Protein AF-A0A9Q0IET9-F1 (afdb_monomer)

Foldseek 3Di:
DVVVVVVVVVCVVVVPDDPPPDDDDDALQVDQDPVVNQCDQQWKAFPVVSGIHGDPPPDPDDDVVVHDQQRIDHNDDPDGNVRVVVVVCCVVVVVVVVVVVCCCCCVVVVVVPVPVVVVVVVVVVVVVVVVVVVVVVVVVVVVVVVVVCVVVVVPPPPPDDDDDDDDD

Nearest PDB structures (foldseek):
  6qp8-assembly1_B  TM=6.683E-01  e=1.088E+00  Drosophila melanogaster

Sequence (168 aa):
MSTLLTCLVLFVLIGGTESQTTPRPKTCTAATTCDTCVQSTQCLWCYTNNTCALYPVGHLLPTPADCPLSHARWGVCWVNFEALIIAMAMLAGSLLIGLSACCCWCFCCRRRRSGPDQDEERFARRREEIKQRSEERNVDRKTRHEDIRKKYGLMADSNLPYNKFENE

Solvent-accessible surface area (backbone atoms only — not comparable to full-atom values): 9899 Å² total; per-residue (Å²): 110,69,66,60,52,51,50,52,52,50,50,56,67,67,65,72,72,82,87,80,84,77,90,79,91,70,70,32,68,76,34,90,46,54,68,71,19,12,73,39,82,59,16,27,24,28,65,88,80,69,44,26,35,66,49,60,87,90,43,101,59,76,50,67,88,82,37,44,46,76,44,22,21,54,60,41,69,91,50,33,42,46,58,53,52,52,52,52,50,50,56,54,47,51,50,52,50,50,50,50,52,49,48,53,50,50,56,59,50,55,69,55,54,84,29,71,65,61,54,51,52,52,52,52,53,53,53,50,54,53,49,50,58,50,49,53,55,47,50,54,52,47,53,54,52,48,51,53,30,57,76,72,67,61,62,79,67,94,80,70,78,86,80,78,82,82,83,132

InterPro domains:
  IPR052304 Pituitary tumor-transforming gene 1 protein-interacting [PTHR15191] (17-167)
  IPR060449 PTTG1IP, C-terminal domain [PF27838] (123-153)

Secondary structure (DSSP, 8-state):
-HHHHHHHHHHHHHS------------GGG--SHHHHHTSTTEEEETTTTEEEE--TTSSS--TTT--TTTEE-S-SSS-HHHHHHHHHHHHHHHHHHHHHHHHHHHHHHHT-S-HHHHHHHHHHHHHHHHHHHHHHHHHHHHHHHHHHHHTT----TT---------

Mean predicted aligned error: 17.33 Å

Structure (mmCIF, N/CA/C/O backbone):
data_AF-A0A9Q0IET9-F1
#
_entry.id   AF-A0A9Q0IET9-F1
#
loop_
_atom_site.group_PDB
_atom_site.id
_atom_site.type_symbol
_atom_site.label_atom_id
_atom_site.label_alt_id
_atom_site.label_comp_id
_atom_site.label_asym_id
_atom_site.label_entity_id
_atom_site.label_seq_id
_atom_site.pdbx_PDB_ins_code
_atom_site.Cartn_x
_atom_site.Cartn_y
_atom_site.Cartn_z
_atom_site.occupancy
_atom_site.B_iso_or_equiv
_atom_site.auth_seq_id
_atom_site.auth_comp_id
_atom_site.auth_asym_id
_atom_site.auth_atom_id
_atom_site.pdbx_PDB_model_num
ATOM 1 N N . MET A 1 1 ? -13.707 -3.921 11.740 1.00 52.62 1 MET A N 1
ATOM 2 C CA . MET A 1 1 ? -12.452 -4.644 12.068 1.00 52.62 1 MET A CA 1
ATOM 3 C C . MET A 1 1 ? -12.496 -6.100 11.614 1.00 52.62 1 MET A C 1
ATOM 5 O O . MET A 1 1 ? -11.585 -6.486 10.902 1.00 52.62 1 MET A O 1
ATOM 9 N N . SER A 1 2 ? -13.550 -6.872 11.928 1.00 57.03 2 SER A N 1
ATOM 10 C CA . SER A 1 2 ? -13.696 -8.264 11.445 1.00 57.03 2 SER A CA 1
ATOM 11 C C . SER A 1 2 ? -13.668 -8.373 9.913 1.00 57.03 2 SER A C 1
ATOM 13 O O . SER A 1 2 ? -12.934 -9.180 9.369 1.00 57.03 2 SER A O 1
ATOM 15 N N . THR A 1 3 ? -14.360 -7.466 9.215 1.00 55.72 3 THR A N 1
ATOM 16 C CA . THR A 1 3 ? -14.472 -7.448 7.745 1.00 55.72 3 THR A CA 1
ATOM 17 C C . THR A 1 3 ? -13.159 -7.166 7.006 1.00 55.72 3 THR A C 1
ATOM 19 O O . THR A 1 3 ? -12.898 -7.757 5.966 1.00 55.72 3 THR A O 1
ATOM 22 N N . LEU A 1 4 ? -12.304 -6.290 7.546 1.00 60.22 4 LEU A N 1
ATOM 23 C CA . LEU A 1 4 ? -10.984 -5.992 6.970 1.00 60.22 4 LEU A CA 1
ATOM 24 C C . LEU A 1 4 ? -10.020 -7.164 7.154 1.00 60.22 4 LEU A C 1
ATOM 26 O O . LEU A 1 4 ? -9.264 -7.490 6.246 1.00 60.22 4 LEU A O 1
ATOM 30 N N . LEU A 1 5 ? -10.085 -7.819 8.315 1.00 63.03 5 LEU A N 1
ATOM 31 C CA . LEU A 1 5 ? -9.263 -8.982 8.619 1.00 63.03 5 LEU A CA 1
ATOM 32 C C . LEU A 1 5 ? -9.690 -10.188 7.775 1.00 63.03 5 LEU A C 1
ATOM 34 O O . LEU A 1 5 ? -8.840 -10.873 7.219 1.00 63.03 5 LEU A O 1
ATOM 38 N N . THR A 1 6 ? -10.997 -10.397 7.593 1.00 62.94 6 THR A N 1
ATOM 39 C CA . THR A 1 6 ? -11.514 -11.434 6.692 1.00 62.94 6 THR A CA 1
ATOM 40 C C . THR A 1 6 ? -11.190 -11.140 5.231 1.00 62.94 6 THR A C 1
ATOM 42 O O . THR A 1 6 ? -10.820 -12.065 4.522 1.00 62.94 6 THR A O 1
ATOM 45 N N . CYS A 1 7 ? -11.253 -9.880 4.778 1.00 62.78 7 CYS A N 1
ATOM 46 C CA . CYS A 1 7 ? -10.851 -9.509 3.414 1.00 62.78 7 CYS A CA 1
ATOM 47 C C . CYS A 1 7 ? -9.349 -9.694 3.170 1.00 62.78 7 CYS A C 1
ATOM 49 O O . CYS A 1 7 ? -8.980 -10.184 2.108 1.00 62.78 7 CYS A O 1
ATOM 51 N N . LEU A 1 8 ? -8.488 -9.349 4.135 1.00 62.53 8 LEU A N 1
ATOM 52 C CA . LEU A 1 8 ? -7.042 -9.589 4.044 1.00 62.53 8 LEU A CA 1
ATOM 53 C C . LEU A 1 8 ? -6.718 -11.086 4.002 1.00 62.53 8 LEU A C 1
ATOM 55 O O . LEU A 1 8 ? -5.911 -11.514 3.184 1.00 62.53 8 LEU A O 1
ATOM 59 N N . VAL A 1 9 ? -7.381 -11.891 4.836 1.00 68.75 9 VAL A N 1
ATOM 60 C CA . VAL A 1 9 ? -7.227 -13.354 4.826 1.00 68.75 9 VAL A CA 1
ATOM 61 C C . VAL A 1 9 ? -7.727 -13.949 3.505 1.00 68.75 9 VAL A C 1
ATOM 63 O O . VAL A 1 9 ? -7.043 -14.786 2.929 1.00 68.75 9 VAL A O 1
ATOM 66 N N . LEU A 1 10 ? -8.856 -13.476 2.967 1.00 66.88 10 LEU A N 1
ATOM 67 C CA . LEU A 1 10 ? -9.344 -13.877 1.642 1.00 66.88 10 LEU A CA 1
ATOM 68 C C . LEU A 1 10 ? -8.375 -13.482 0.519 1.00 66.88 10 LEU A C 1
ATOM 70 O O . LEU A 1 10 ? -8.104 -14.306 -0.343 1.00 66.88 10 LEU A O 1
ATOM 74 N N . PHE A 1 11 ? -7.798 -12.279 0.544 1.00 63.31 11 PHE A N 1
ATOM 75 C CA . PHE A 1 11 ? -6.800 -11.856 -0.448 1.00 63.31 11 PHE A CA 1
ATOM 76 C C . PHE A 1 11 ? -5.532 -12.721 -0.415 1.00 63.31 11 PHE A C 1
ATOM 78 O O . PHE A 1 11 ? -5.006 -13.067 -1.468 1.00 63.31 11 PHE A O 1
ATOM 85 N N . VAL A 1 12 ? -5.065 -13.111 0.775 1.00 65.19 12 VAL A N 1
ATOM 86 C CA . VAL A 1 12 ? -3.904 -14.005 0.940 1.00 65.19 12 VAL A CA 1
ATOM 87 C C . VAL A 1 12 ? -4.225 -15.435 0.490 1.00 65.19 12 VAL A C 1
ATOM 89 O O . VAL A 1 12 ? -3.382 -16.080 -0.127 1.00 65.19 12 VAL A O 1
ATOM 92 N N . LEU A 1 13 ? -5.443 -15.924 0.750 1.00 60.97 13 LEU A N 1
ATOM 93 C CA . LEU A 1 13 ? -5.889 -17.253 0.316 1.00 60.97 13 LEU A CA 1
ATOM 94 C C . LEU A 1 13 ? -6.147 -17.328 -1.198 1.00 60.97 13 LEU A C 1
ATOM 96 O O . LEU A 1 13 ? -5.901 -18.370 -1.798 1.00 60.97 13 LEU A O 1
ATOM 100 N N . ILE A 1 14 ? -6.612 -16.240 -1.819 1.00 61.28 14 ILE A N 1
ATOM 101 C CA . ILE A 1 14 ? -6.860 -16.164 -3.269 1.00 61.28 14 ILE A CA 1
ATOM 102 C C . ILE A 1 14 ? -5.562 -15.857 -4.042 1.00 61.28 14 ILE A C 1
ATOM 104 O O . ILE A 1 14 ? -5.386 -16.340 -5.155 1.00 61.28 14 ILE A O 1
ATOM 108 N N . GLY A 1 15 ? -4.616 -15.110 -3.459 1.00 57.38 15 GLY A N 1
ATOM 109 C CA . GLY A 1 15 ? -3.337 -14.751 -4.094 1.00 57.38 15 GLY A CA 1
ATOM 110 C C . GLY A 1 15 ? -2.282 -15.867 -4.130 1.00 57.38 15 GLY A C 1
ATOM 111 O O . GLY A 1 15 ? -1.166 -15.637 -4.588 1.00 57.38 15 GLY A O 1
ATOM 112 N N . GLY A 1 16 ? -2.608 -17.066 -3.639 1.00 49.97 16 GLY A N 1
ATOM 113 C CA . GLY A 1 16 ? -1.687 -18.198 -3.492 1.00 49.97 16 GLY A CA 1
ATOM 114 C C . GLY A 1 16 ? -1.409 -19.016 -4.757 1.00 49.97 16 GLY A C 1
ATOM 115 O O . GLY A 1 16 ? -0.845 -20.102 -4.645 1.00 49.97 16 GLY A O 1
ATOM 116 N N . THR A 1 17 ? -1.784 -18.554 -5.950 1.00 45.31 17 THR A N 1
ATOM 117 C CA . THR A 1 17 ? -1.525 -19.299 -7.191 1.00 45.31 17 THR A CA 1
ATOM 118 C C . THR A 1 17 ? -1.189 -18.369 -8.346 1.00 45.31 17 THR A C 1
ATOM 120 O O . THR A 1 17 ? -2.103 -17.910 -9.007 1.00 45.31 17 THR A O 1
ATOM 123 N N . GLU A 1 18 ? 0.104 -18.152 -8.610 1.00 45.56 18 GLU A N 1
ATOM 124 C CA . GLU A 1 18 ? 0.693 -18.157 -9.963 1.00 45.56 18 GLU A CA 1
ATOM 125 C C . GLU A 1 18 ? 2.204 -18.445 -9.856 1.00 45.56 18 GLU A C 1
ATOM 127 O O . GLU A 1 18 ? 3.056 -17.567 -9.945 1.00 45.56 18 GLU A O 1
ATOM 132 N N . SER A 1 19 ? 2.560 -19.719 -9.661 1.00 41.72 19 SER A N 1
ATOM 133 C CA . SER A 1 19 ? 3.861 -20.221 -10.120 1.00 41.72 19 SER A CA 1
ATOM 134 C C . SER A 1 19 ? 3.716 -20.624 -11.583 1.00 41.72 19 SER A C 1
ATOM 136 O O . SER A 1 19 ? 3.465 -21.787 -11.894 1.00 41.72 19 SER A O 1
ATOM 138 N N . GLN A 1 20 ? 3.866 -19.666 -12.499 1.00 34.53 20 GLN A N 1
ATOM 139 C CA . GLN A 1 20 ? 4.110 -19.996 -13.901 1.00 34.53 20 GLN A CA 1
ATOM 140 C C . GLN A 1 20 ? 5.586 -20.371 -14.063 1.00 34.53 20 GLN A C 1
ATOM 142 O O . GLN A 1 20 ? 6.455 -19.541 -14.318 1.00 34.53 20 GLN A O 1
ATOM 147 N N . THR A 1 21 ? 5.874 -21.662 -13.903 1.00 42.88 21 THR A N 1
ATOM 148 C CA . THR A 1 21 ? 7.103 -22.252 -14.437 1.00 42.88 21 THR A CA 1
ATOM 149 C C . THR A 1 21 ? 6.920 -22.417 -15.941 1.00 42.88 21 THR A C 1
ATOM 151 O O . THR A 1 21 ? 6.303 -23.381 -16.388 1.00 42.88 21 THR A O 1
ATOM 154 N N . THR A 1 22 ? 7.461 -21.484 -16.727 1.00 41.47 22 THR A N 1
ATOM 155 C CA . THR A 1 22 ? 7.701 -21.714 -18.159 1.00 41.47 22 THR A CA 1
ATOM 156 C C . THR A 1 22 ? 9.202 -21.922 -18.381 1.00 41.47 22 THR A C 1
ATOM 158 O O . THR A 1 22 ? 9.998 -21.093 -17.937 1.00 41.47 22 THR A O 1
ATOM 161 N N . PRO A 1 23 ? 9.628 -23.019 -19.035 1.00 53.03 23 PRO A N 1
ATOM 162 C CA . PRO A 1 23 ? 11.036 -23.337 -19.219 1.00 53.03 23 PRO A CA 1
ATOM 163 C C . PRO A 1 23 ? 11.646 -22.681 -20.474 1.00 53.03 23 PRO A C 1
ATOM 165 O O . PRO A 1 23 ? 11.026 -22.642 -21.534 1.00 53.03 23 PRO A O 1
ATOM 168 N N . ARG A 1 24 ? 12.939 -22.346 -20.336 1.00 46.50 24 ARG A N 1
ATOM 169 C CA . ARG A 1 24 ? 14.019 -22.103 -21.325 1.00 46.50 24 ARG A CA 1
ATOM 170 C C . ARG A 1 24 ? 14.482 -20.657 -21.561 1.00 46.50 24 ARG A C 1
ATOM 172 O O . ARG A 1 24 ? 13.668 -19.766 -21.788 1.00 46.50 24 ARG A O 1
ATOM 179 N N . PRO A 1 25 ? 15.819 -20.456 -21.567 1.00 54.75 25 PRO A N 1
ATOM 180 C CA . PRO A 1 25 ? 16.448 -19.148 -21.622 1.00 54.75 25 PRO A CA 1
ATOM 181 C C . PRO A 1 25 ? 16.321 -18.590 -23.035 1.00 54.75 25 PRO A C 1
ATOM 183 O O . PRO A 1 25 ? 16.873 -19.138 -23.990 1.00 54.75 25 PRO A O 1
ATOM 186 N N . LYS A 1 26 ? 15.587 -17.491 -23.167 1.00 54.94 26 LYS A N 1
ATOM 187 C CA . LYS A 1 26 ? 15.644 -16.650 -24.357 1.00 54.94 26 LYS A CA 1
ATOM 188 C C . LYS A 1 26 ? 16.555 -15.485 -24.020 1.00 54.94 26 LYS A C 1
ATOM 190 O O . LYS A 1 26 ? 16.340 -14.793 -23.032 1.00 54.94 26 LYS A O 1
ATOM 195 N N . THR A 1 27 ? 17.606 -15.331 -24.808 1.00 70.12 27 THR A N 1
ATOM 196 C CA . THR A 1 27 ? 18.599 -14.267 -24.711 1.00 70.12 27 THR A CA 1
ATOM 197 C C . THR A 1 27 ? 17.877 -12.915 -24.647 1.00 70.12 27 THR A C 1
ATOM 199 O O . THR A 1 27 ? 17.348 -12.461 -25.658 1.00 70.12 27 THR A O 1
ATOM 202 N N . CYS A 1 28 ? 17.808 -12.287 -23.465 1.00 78.62 28 CYS A N 1
ATOM 203 C CA . CYS A 1 28 ? 17.104 -11.009 -23.277 1.00 78.62 28 CYS A CA 1
ATOM 204 C C . CYS A 1 28 ? 17.615 -9.934 -24.257 1.00 78.62 28 CYS A C 1
ATOM 206 O O . CYS A 1 28 ? 16.852 -9.115 -24.752 1.00 78.62 28 CYS A O 1
ATOM 208 N N . THR A 1 29 ? 18.890 -10.009 -24.641 1.00 75.38 29 THR A N 1
ATOM 209 C CA . THR A 1 29 ? 19.556 -9.087 -25.571 1.00 75.38 29 THR A CA 1
ATOM 210 C C . THR A 1 29 ? 19.000 -9.067 -26.999 1.00 75.38 29 THR A C 1
ATOM 212 O O . THR A 1 29 ? 19.370 -8.177 -27.758 1.00 75.38 29 THR A O 1
ATOM 215 N N . ALA A 1 30 ? 18.120 -9.997 -27.392 1.00 77.69 30 ALA A N 1
ATOM 216 C CA . ALA A 1 30 ? 17.489 -9.978 -28.717 1.00 77.69 30 ALA A CA 1
ATOM 217 C C . ALA A 1 30 ? 16.311 -8.986 -28.826 1.00 77.69 30 ALA A C 1
ATOM 219 O O . ALA A 1 30 ? 15.891 -8.656 -29.936 1.00 77.69 30 ALA A O 1
ATOM 220 N N . ALA A 1 31 ? 15.758 -8.525 -27.699 1.00 80.50 31 ALA A N 1
ATOM 221 C CA . ALA A 1 31 ? 14.618 -7.615 -27.679 1.00 80.50 31 ALA A CA 1
ATOM 222 C C . ALA A 1 31 ? 15.055 -6.158 -27.892 1.00 80.50 31 ALA A C 1
ATOM 224 O O . ALA A 1 31 ? 15.898 -5.636 -27.163 1.00 80.50 31 ALA A O 1
ATOM 225 N N . THR A 1 32 ? 14.439 -5.486 -28.866 1.00 84.56 32 THR A N 1
ATOM 226 C CA . THR A 1 32 ? 14.715 -4.079 -29.210 1.00 84.56 32 THR A CA 1
ATOM 227 C C . THR A 1 32 ? 13.709 -3.096 -28.617 1.00 84.56 32 THR A C 1
ATOM 229 O O . THR A 1 32 ? 13.929 -1.890 -28.670 1.00 84.56 32 THR A O 1
ATOM 232 N N . THR A 1 33 ? 12.604 -3.590 -28.053 1.00 90.00 33 THR A N 1
ATOM 233 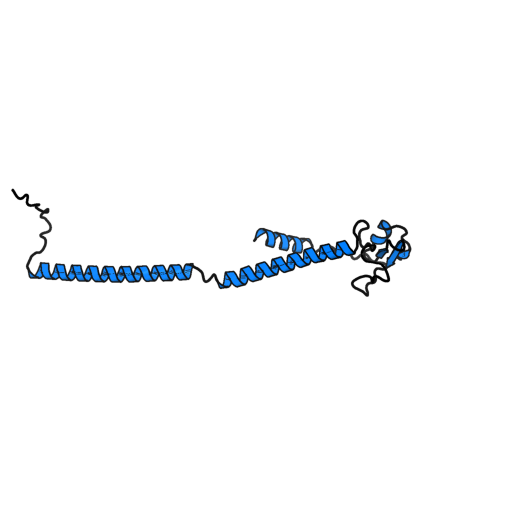C CA . THR A 1 33 ? 11.563 -2.756 -27.443 1.00 90.00 33 THR A CA 1
ATOM 234 C C . THR A 1 33 ? 11.260 -3.213 -26.025 1.00 90.00 33 THR A C 1
ATOM 236 O O . THR A 1 33 ? 11.357 -4.400 -25.700 1.00 90.00 33 THR A O 1
ATOM 239 N N . CYS A 1 34 ? 10.848 -2.259 -25.193 1.00 91.25 34 CYS A N 1
ATOM 240 C CA . CYS A 1 34 ? 10.535 -2.478 -23.787 1.00 91.25 34 CYS A CA 1
ATOM 241 C C . CYS A 1 34 ? 9.487 -3.584 -23.586 1.00 91.25 34 CYS A C 1
ATOM 243 O O . CYS A 1 34 ? 9.746 -4.516 -22.830 1.00 91.25 34 CYS A O 1
ATOM 245 N N . ASP A 1 35 ? 8.371 -3.551 -24.324 1.00 91.25 35 ASP A N 1
ATOM 246 C CA . ASP A 1 35 ? 7.288 -4.538 -24.192 1.00 91.25 35 ASP A CA 1
ATOM 247 C C . ASP A 1 35 ? 7.751 -5.965 -24.518 1.00 91.25 35 ASP A C 1
ATOM 249 O O . ASP A 1 35 ? 7.438 -6.906 -23.792 1.00 91.25 35 ASP A O 1
ATOM 253 N N . THR A 1 36 ? 8.568 -6.128 -25.567 1.00 90.38 36 THR A N 1
ATOM 254 C CA . THR A 1 36 ? 9.133 -7.443 -25.926 1.00 90.38 36 THR A CA 1
ATOM 255 C C . THR A 1 36 ? 10.183 -7.936 -24.930 1.00 90.38 36 THR A C 1
ATOM 257 O O . THR A 1 36 ? 10.349 -9.141 -24.760 1.00 90.38 36 THR A O 1
ATOM 260 N N . CYS A 1 37 ? 10.882 -7.017 -24.257 1.00 90.25 37 CYS A N 1
ATOM 261 C CA . CYS A 1 37 ? 11.903 -7.341 -23.266 1.00 90.25 37 CYS A CA 1
ATOM 262 C C . CYS A 1 37 ? 11.283 -7.824 -21.950 1.00 90.25 37 CYS A C 1
ATOM 264 O O . CYS A 1 37 ? 11.654 -8.877 -21.435 1.00 90.25 37 CYS A O 1
ATOM 266 N N . VAL A 1 38 ? 10.318 -7.073 -21.409 1.00 90.19 38 VAL A N 1
ATOM 267 C CA . VAL A 1 38 ? 9.750 -7.326 -20.070 1.00 90.19 38 VAL A CA 1
ATOM 268 C C . VAL A 1 38 ? 8.736 -8.470 -20.031 1.00 90.19 38 VAL A C 1
ATOM 270 O O . VAL A 1 38 ? 8.268 -8.833 -18.956 1.00 90.19 38 VAL A O 1
ATOM 273 N N . GLN A 1 39 ? 8.426 -9.075 -21.181 1.00 88.31 39 GLN A N 1
ATOM 274 C CA . GLN A 1 39 ? 7.527 -10.226 -21.283 1.00 88.31 39 GLN A CA 1
ATOM 275 C C . GLN A 1 39 ? 8.033 -11.446 -20.490 1.00 88.31 39 GLN A C 1
ATOM 277 O O . GLN A 1 39 ? 7.242 -12.296 -20.087 1.00 88.31 39 GLN A O 1
ATOM 282 N N . SER A 1 40 ? 9.347 -11.530 -20.256 1.00 83.62 40 SER A N 1
ATOM 283 C CA . SER A 1 40 ? 9.955 -12.500 -19.346 1.00 83.62 40 SER A CA 1
ATOM 284 C C . SER A 1 40 ? 10.351 -11.831 -18.034 1.00 83.62 40 SER A C 1
ATOM 286 O O . SER A 1 40 ? 11.053 -10.820 -18.027 1.00 83.62 40 SER A O 1
ATOM 288 N N . THR A 1 41 ? 10.005 -12.459 -16.910 1.00 83.88 41 THR A N 1
ATOM 289 C CA . THR A 1 41 ? 10.401 -12.011 -15.562 1.00 83.88 41 THR A CA 1
ATOM 290 C C . THR A 1 41 ? 11.907 -12.125 -15.302 1.00 83.88 41 THR A C 1
ATOM 292 O O . THR A 1 41 ? 12.401 -11.582 -14.315 1.00 83.88 41 THR A O 1
ATOM 295 N N . GLN A 1 42 ? 12.647 -12.803 -16.185 1.00 85.50 42 GLN A N 1
ATOM 296 C CA . GLN A 1 42 ? 14.106 -12.930 -16.127 1.00 85.50 42 GLN A CA 1
ATOM 297 C C . GLN A 1 42 ? 14.842 -11.774 -16.820 1.00 85.50 42 GLN A C 1
ATOM 299 O O . GLN A 1 42 ? 16.065 -11.689 -16.715 1.00 85.50 42 GLN A O 1
ATOM 304 N N . CYS A 1 43 ? 14.129 -10.905 -17.540 1.00 88.50 43 CYS A N 1
ATOM 305 C CA . CYS A 1 43 ? 14.706 -9.792 -18.286 1.00 88.50 43 CYS A CA 1
ATOM 306 C C . CYS A 1 43 ? 14.366 -8.443 -17.635 1.00 88.50 43 CYS A C 1
ATOM 308 O O . CYS A 1 43 ? 13.331 -8.279 -16.987 1.00 88.50 43 CYS A O 1
ATOM 310 N N . LEU A 1 44 ? 15.248 -7.468 -17.835 1.00 89.81 44 LEU A N 1
ATOM 311 C CA . LEU A 1 44 ? 15.113 -6.090 -17.377 1.00 89.81 44 LEU A CA 1
ATOM 312 C C . LEU A 1 44 ? 15.353 -5.148 -18.559 1.00 89.81 44 LEU A C 1
ATOM 314 O O . LEU A 1 44 ? 16.351 -5.283 -19.271 1.00 89.81 44 LEU A O 1
ATOM 318 N N . TRP A 1 45 ? 14.468 -4.169 -18.739 1.00 91.62 45 TRP A N 1
ATOM 319 C CA . TRP A 1 45 ? 14.672 -3.090 -19.705 1.00 91.62 45 TRP A CA 1
ATOM 320 C C . TRP A 1 45 ? 15.223 -1.848 -19.010 1.00 91.62 45 TRP A C 1
ATOM 322 O O . TRP A 1 45 ? 14.719 -1.453 -17.956 1.00 91.62 45 TRP A O 1
ATOM 332 N N . CYS A 1 46 ? 16.222 -1.206 -19.614 1.00 92.00 46 CYS A N 1
ATOM 333 C CA . CYS A 1 46 ? 16.812 0.017 -19.088 1.00 92.00 46 CYS A CA 1
ATOM 334 C C . CYS A 1 46 ? 16.681 1.182 -20.073 1.00 92.00 46 CYS A C 1
ATOM 336 O O . CYS A 1 46 ? 17.233 1.142 -21.172 1.00 92.00 46 CYS A O 1
ATOM 338 N N . TYR A 1 47 ? 16.006 2.258 -19.658 1.00 92.31 47 TYR A N 1
ATOM 339 C CA . TYR A 1 47 ? 15.822 3.447 -20.500 1.00 92.31 47 TYR A CA 1
ATOM 340 C C . TYR A 1 47 ? 17.050 4.357 -20.616 1.00 92.31 47 TYR A C 1
ATOM 342 O O . TYR A 1 47 ? 17.071 5.203 -21.504 1.00 92.31 47 TYR A O 1
ATOM 350 N N . THR A 1 48 ? 18.069 4.218 -19.762 1.00 90.88 48 THR A N 1
ATOM 351 C CA . THR A 1 48 ? 19.280 5.051 -19.889 1.00 90.88 48 THR A CA 1
ATOM 352 C C . THR A 1 48 ? 20.070 4.705 -21.146 1.00 90.88 48 THR A C 1
ATOM 354 O O . THR A 1 48 ? 20.460 5.602 -21.884 1.00 90.88 48 THR A O 1
ATOM 357 N N . ASN A 1 49 ? 20.253 3.409 -21.414 1.00 89.62 49 ASN A N 1
ATOM 358 C CA . ASN A 1 49 ? 21.006 2.905 -22.565 1.00 89.62 49 ASN A CA 1
ATOM 359 C C . ASN A 1 49 ? 20.113 2.266 -23.645 1.00 89.62 49 ASN A C 1
ATOM 361 O O . ASN A 1 49 ? 20.623 1.869 -24.688 1.00 89.62 49 ASN A O 1
ATOM 365 N N . ASN A 1 50 ? 18.796 2.172 -23.419 1.00 90.12 50 ASN A N 1
ATOM 366 C CA . ASN A 1 50 ? 17.833 1.476 -24.285 1.00 90.12 50 ASN A CA 1
ATOM 367 C C . ASN A 1 50 ? 18.229 0.019 -24.574 1.00 90.12 50 ASN A C 1
ATOM 369 O O . ASN A 1 50 ? 18.186 -0.444 -25.714 1.00 90.12 50 ASN A O 1
ATOM 373 N N . THR A 1 51 ? 18.636 -0.700 -23.529 1.00 90.06 51 THR A N 1
ATOM 374 C CA . THR A 1 51 ? 19.098 -2.087 -23.623 1.00 90.06 51 THR A CA 1
ATOM 375 C C . THR A 1 51 ? 18.198 -3.033 -22.833 1.00 90.06 51 THR A C 1
ATOM 377 O O . THR A 1 51 ? 17.707 -2.703 -21.750 1.00 90.06 51 THR A O 1
ATOM 380 N N . CYS A 1 52 ? 18.008 -4.239 -23.376 1.00 90.38 52 CYS A N 1
ATOM 381 C CA . CYS A 1 52 ? 17.402 -5.361 -22.669 1.00 90.38 52 CYS A CA 1
ATOM 382 C C . CYS A 1 52 ? 18.504 -6.274 -22.124 1.00 90.38 52 CYS A C 1
ATOM 384 O O . CYS A 1 52 ? 19.295 -6.833 -22.890 1.00 90.38 52 CYS A O 1
ATOM 386 N N . ALA A 1 53 ? 18.559 -6.429 -20.806 1.00 87.44 53 ALA A N 1
ATOM 387 C CA . ALA A 1 53 ? 19.551 -7.247 -20.118 1.00 87.44 53 ALA A CA 1
ATOM 388 C C . ALA A 1 53 ? 18.873 -8.349 -19.297 1.00 87.44 53 ALA A C 1
ATOM 390 O O . ALA A 1 53 ? 17.682 -8.284 -18.994 1.00 87.44 53 ALA A O 1
ATOM 391 N N . LEU A 1 54 ? 19.637 -9.378 -18.932 1.00 86.50 54 LEU A N 1
ATOM 392 C CA . LEU A 1 54 ? 19.199 -10.337 -17.920 1.00 86.50 54 LEU A CA 1
ATOM 393 C C . LEU A 1 54 ? 19.132 -9.626 -16.570 1.00 86.50 54 LEU A C 1
ATOM 395 O O . LEU A 1 54 ? 20.079 -8.944 -16.178 1.00 86.50 54 LEU A O 1
ATOM 399 N N . TYR A 1 55 ? 18.022 -9.800 -15.859 1.00 83.31 55 TYR A N 1
ATOM 400 C CA . TYR A 1 55 ? 17.903 -9.308 -14.498 1.00 83.31 55 TYR A CA 1
ATOM 401 C C . TYR A 1 55 ? 18.920 -10.049 -13.611 1.00 83.31 55 TYR A C 1
ATOM 403 O O . TYR A 1 55 ? 18.914 -11.287 -13.585 1.00 83.31 55 TYR A O 1
ATOM 411 N N . PRO A 1 56 ? 19.820 -9.340 -12.906 1.00 73.00 56 PRO A N 1
ATOM 412 C CA . PRO A 1 56 ? 20.857 -9.985 -12.116 1.00 73.00 56 PRO A CA 1
ATOM 413 C C . PRO A 1 56 ? 20.241 -10.709 -10.913 1.00 73.00 56 PRO A C 1
ATOM 415 O O . PRO A 1 56 ? 19.952 -10.103 -9.892 1.00 73.00 56 PRO A O 1
ATOM 418 N N . VAL A 1 57 ? 20.109 -12.037 -10.993 1.00 61.72 57 VAL A N 1
ATOM 419 C CA . VAL A 1 57 ? 19.594 -12.874 -9.885 1.00 61.72 57 VAL A CA 1
ATOM 420 C C . VAL A 1 57 ? 20.501 -12.887 -8.648 1.00 61.72 57 VAL A C 1
ATOM 422 O O . VAL A 1 57 ? 20.084 -13.329 -7.583 1.00 61.72 57 VAL A O 1
ATOM 425 N N . GLY A 1 58 ? 21.747 -12.422 -8.783 1.00 64.06 58 GLY A N 1
ATOM 426 C CA . GLY A 1 58 ? 22.712 -12.346 -7.684 1.00 64.06 58 GLY A CA 1
ATOM 427 C C . GLY A 1 58 ? 22.498 -11.159 -6.740 1.00 64.06 58 GLY A C 1
ATOM 428 O O . GLY A 1 58 ? 23.006 -11.189 -5.623 1.00 64.06 58 GLY A O 1
ATOM 429 N N . HIS A 1 59 ? 21.748 -10.135 -7.157 1.00 66.19 59 HIS A N 1
ATOM 430 C CA . HIS A 1 59 ? 21.486 -8.946 -6.348 1.00 66.19 59 HIS A CA 1
ATOM 431 C C . HIS A 1 59 ? 19.986 -8.661 -6.325 1.00 66.19 59 HIS A C 1
ATOM 433 O O . HIS A 1 59 ? 19.347 -8.577 -7.366 1.00 66.19 59 HIS A O 1
ATOM 439 N N . LEU A 1 60 ? 19.424 -8.482 -5.125 1.00 70.00 60 LEU A N 1
ATOM 440 C CA . LEU A 1 60 ? 17.990 -8.228 -4.934 1.00 70.00 60 LEU A CA 1
ATOM 441 C C . LEU A 1 60 ? 17.503 -6.961 -5.665 1.00 70.00 60 LEU A C 1
ATOM 443 O O . LEU A 1 60 ? 16.326 -6.844 -5.989 1.00 70.00 60 LEU A O 1
ATOM 447 N N . LEU A 1 61 ? 18.398 -6.002 -5.913 1.00 77.00 61 LEU A N 1
ATOM 448 C CA . LEU A 1 61 ? 18.138 -4.815 -6.716 1.00 77.00 61 LEU A CA 1
ATOM 449 C C . LEU A 1 61 ? 19.283 -4.621 -7.717 1.00 77.00 61 LEU A C 1
ATOM 451 O O . LEU A 1 61 ? 20.441 -4.821 -7.337 1.00 77.00 61 LEU A O 1
ATOM 455 N N . PRO A 1 62 ? 18.990 -4.212 -8.968 1.00 71.31 62 PRO A N 1
ATOM 456 C CA . PRO A 1 62 ? 20.034 -3.834 -9.907 1.00 71.31 62 PRO A CA 1
ATOM 457 C C . PRO A 1 62 ? 20.817 -2.666 -9.312 1.00 71.31 62 PRO A C 1
ATOM 459 O O . PRO A 1 62 ? 20.236 -1.733 -8.748 1.00 71.31 62 PRO A O 1
ATOM 462 N N . THR A 1 63 ? 22.143 -2.735 -9.395 1.00 77.19 63 THR A N 1
ATOM 463 C CA . THR A 1 63 ? 22.968 -1.641 -8.893 1.00 77.19 63 THR A CA 1
ATOM 464 C C . THR A 1 63 ? 22.770 -0.412 -9.787 1.00 77.19 63 THR A C 1
ATOM 466 O O . THR A 1 63 ? 22.523 -0.557 -10.988 1.00 77.19 63 THR A O 1
ATOM 469 N N . PRO A 1 64 ? 22.891 0.817 -9.253 1.00 75.56 64 PRO A N 1
ATOM 470 C CA . PRO A 1 64 ? 22.744 2.028 -10.061 1.00 75.56 64 PRO A CA 1
ATOM 471 C C . PRO A 1 64 ? 23.791 2.137 -11.182 1.00 75.56 64 PRO A C 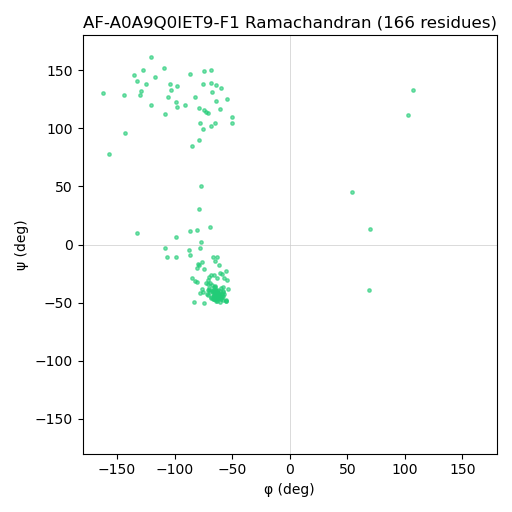1
ATOM 473 O O . PRO A 1 64 ? 23.582 2.903 -12.119 1.00 75.56 64 PRO A O 1
ATOM 476 N N . ALA A 1 65 ? 24.888 1.374 -11.099 1.00 74.62 65 ALA A N 1
ATOM 477 C CA . ALA A 1 65 ? 25.884 1.264 -12.160 1.00 74.62 65 ALA A CA 1
ATOM 478 C C . ALA A 1 65 ? 25.353 0.514 -13.397 1.00 74.62 65 ALA A C 1
ATOM 480 O O . ALA A 1 65 ? 25.724 0.865 -14.514 1.00 74.62 65 ALA A O 1
ATOM 481 N N . ASP A 1 66 ? 24.469 -0.471 -13.210 1.00 77.69 66 ASP A N 1
ATOM 482 C CA . ASP A 1 66 ? 23.876 -1.247 -14.306 1.00 77.69 66 ASP A CA 1
ATOM 483 C C . ASP A 1 66 ? 22.678 -0.508 -14.918 1.00 77.69 66 ASP A C 1
ATOM 485 O O . ASP A 1 66 ? 22.576 -0.346 -16.135 1.00 77.69 66 ASP A O 1
ATOM 489 N N . CYS A 1 67 ? 21.758 -0.050 -14.062 1.00 86.25 67 CYS A N 1
ATOM 490 C CA . CYS A 1 67 ? 20.625 0.779 -14.456 1.00 86.25 67 CYS A CA 1
ATOM 491 C C . CYS A 1 67 ? 20.031 1.496 -13.233 1.00 86.25 67 CYS A C 1
ATOM 493 O O . CYS A 1 67 ? 19.704 0.836 -12.242 1.00 86.25 67 CYS A O 1
ATOM 495 N N . PRO A 1 68 ? 19.810 2.821 -13.281 1.00 88.75 68 PRO A N 1
ATOM 496 C CA . PRO A 1 68 ? 19.106 3.510 -12.209 1.00 88.75 68 PRO A CA 1
ATOM 497 C C . PRO A 1 68 ? 17.657 3.013 -12.097 1.00 88.75 68 PRO A C 1
ATOM 499 O O . PRO A 1 68 ? 16.951 2.862 -13.097 1.00 88.75 68 PRO A O 1
ATOM 502 N N . LEU A 1 69 ? 17.196 2.798 -10.859 1.00 86.81 69 LEU A N 1
ATOM 503 C CA . LEU A 1 69 ? 15.882 2.212 -10.549 1.00 86.81 69 LEU A CA 1
ATOM 504 C C . LEU A 1 69 ? 14.700 2.993 -11.149 1.00 86.81 69 LEU A C 1
ATOM 506 O O . LEU A 1 69 ? 13.667 2.398 -11.459 1.00 86.81 69 LEU A O 1
ATOM 510 N N . SER A 1 70 ? 14.850 4.305 -11.334 1.00 90.12 70 SER A N 1
ATOM 511 C CA . SER A 1 70 ? 13.843 5.175 -11.948 1.00 90.12 70 SER A CA 1
ATOM 512 C C . SER A 1 70 ? 13.636 4.891 -13.443 1.00 90.12 70 SER A C 1
ATOM 514 O O . SER A 1 70 ? 12.548 5.113 -13.970 1.00 90.12 70 SER A O 1
ATOM 516 N N . HIS A 1 71 ? 14.654 4.364 -14.12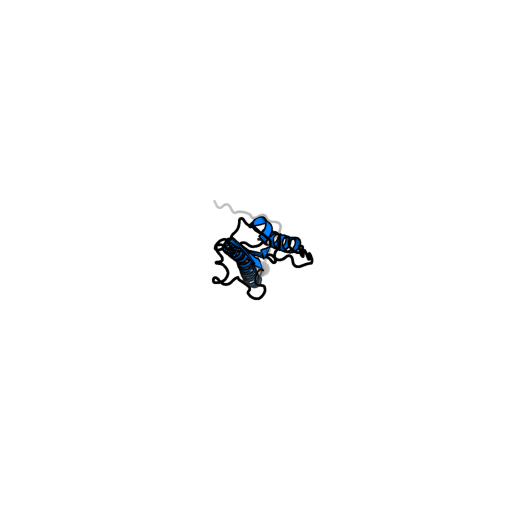8 1.00 91.50 71 HIS A N 1
ATOM 517 C CA . HIS A 1 71 ? 14.634 4.056 -15.563 1.00 91.50 71 HIS A CA 1
ATOM 518 C C . HIS A 1 71 ? 14.541 2.557 -15.867 1.00 91.50 71 HIS A C 1
ATOM 520 O O . HIS A 1 71 ? 14.318 2.181 -17.020 1.00 91.50 71 HIS A O 1
ATOM 526 N N . ALA A 1 72 ? 14.704 1.710 -14.854 1.00 92.19 72 ALA A N 1
ATOM 527 C CA . ALA A 1 72 ? 14.568 0.268 -14.964 1.00 92.19 72 ALA A CA 1
ATOM 528 C C . ALA A 1 72 ? 13.087 -0.148 -15.048 1.00 92.19 72 ALA A C 1
ATOM 530 O O . ALA A 1 72 ? 12.247 0.371 -14.307 1.00 92.19 72 ALA A O 1
ATOM 531 N N . ARG A 1 73 ? 12.766 -1.104 -15.927 1.00 92.81 73 ARG A N 1
ATOM 532 C CA . ARG A 1 73 ? 11.431 -1.710 -16.083 1.00 92.81 73 ARG A CA 1
ATOM 533 C C . ARG A 1 73 ? 11.517 -3.222 -15.956 1.00 92.81 73 ARG A C 1
ATOM 535 O O . ARG A 1 73 ? 12.418 -3.841 -16.522 1.00 92.81 73 ARG A O 1
ATOM 542 N N . TRP A 1 74 ? 10.556 -3.805 -15.251 1.00 90.12 74 TRP A N 1
ATOM 543 C CA . TRP A 1 74 ? 10.501 -5.237 -14.973 1.00 90.12 74 TRP A CA 1
ATOM 544 C C . TRP A 1 74 ? 9.053 -5.722 -14.992 1.00 90.12 74 TRP A C 1
ATOM 546 O O . TRP A 1 74 ? 8.197 -5.118 -14.346 1.00 90.12 74 TRP A O 1
ATOM 556 N N . GLY A 1 75 ? 8.778 -6.782 -15.757 1.00 89.44 75 GLY A N 1
ATOM 557 C CA . GLY A 1 75 ? 7.441 -7.357 -15.969 1.00 89.44 75 GLY A CA 1
ATOM 558 C C . GLY A 1 75 ? 6.475 -6.480 -16.780 1.00 89.44 75 GLY A C 1
ATOM 559 O O . GLY A 1 75 ? 5.739 -6.986 -17.620 1.00 89.44 75 GLY A O 1
ATOM 560 N N . VAL A 1 76 ? 6.492 -5.162 -16.569 1.00 90.81 76 VAL A N 1
ATOM 561 C CA . VAL A 1 76 ? 5.642 -4.174 -17.248 1.00 90.81 76 VAL A CA 1
ATOM 562 C C . VAL A 1 76 ? 6.456 -2.958 -17.682 1.00 90.81 76 VAL A C 1
ATOM 564 O O . VAL A 1 76 ? 7.382 -2.537 -16.989 1.00 90.81 76 VAL A O 1
ATOM 567 N N . CYS A 1 77 ? 6.097 -2.365 -18.822 1.00 92.44 77 CYS A N 1
ATOM 568 C CA . CYS A 1 77 ? 6.839 -1.234 -19.377 1.00 92.44 77 CYS A CA 1
ATOM 569 C C . CYS A 1 77 ? 6.413 0.130 -18.800 1.00 92.44 77 CYS A C 1
ATOM 571 O O . CYS A 1 77 ? 7.221 1.050 -18.690 1.00 92.44 77 CYS A O 1
ATOM 573 N N . TRP A 1 78 ? 5.152 0.277 -18.384 1.00 89.38 78 TRP A N 1
ATOM 574 C CA . TRP A 1 78 ? 4.613 1.576 -17.967 1.00 89.38 78 TRP A CA 1
ATOM 575 C C . TRP A 1 78 ? 4.983 1.978 -16.524 1.00 89.38 78 TRP A C 1
ATOM 577 O O . TRP A 1 78 ? 4.957 3.166 -16.205 1.00 89.38 78 TRP A O 1
ATOM 587 N N . VAL A 1 79 ? 5.371 1.038 -15.644 1.00 92.25 79 VAL A N 1
ATOM 588 C CA . VAL A 1 79 ? 5.774 1.322 -14.241 1.00 92.25 79 VAL A CA 1
ATOM 589 C C . VAL A 1 79 ? 7.291 1.250 -14.074 1.00 92.25 79 VAL A C 1
ATOM 591 O O . VAL A 1 79 ? 7.929 0.372 -14.649 1.00 92.25 79 VAL A O 1
ATOM 594 N N . ASN A 1 80 ? 7.882 2.181 -13.319 1.00 91.38 80 ASN A N 1
ATOM 595 C CA . ASN A 1 80 ? 9.308 2.148 -12.971 1.00 91.38 80 ASN A CA 1
ATOM 596 C C . ASN A 1 80 ? 9.556 1.072 -11.906 1.00 91.38 80 ASN A C 1
ATOM 598 O O . ASN A 1 80 ? 8.713 0.871 -11.028 1.00 91.38 80 ASN A O 1
ATOM 602 N N . PHE A 1 81 ? 10.738 0.460 -11.894 1.00 89.56 81 PHE A N 1
ATOM 603 C CA . PHE A 1 81 ? 11.109 -0.496 -10.847 1.00 89.56 81 PHE A CA 1
ATOM 604 C C . PHE A 1 81 ? 11.076 0.138 -9.446 1.00 89.56 81 PHE A C 1
ATOM 606 O O . PHE A 1 81 ? 10.595 -0.475 -8.496 1.00 89.56 81 PHE A O 1
ATOM 613 N N . GLU A 1 82 ? 11.480 1.405 -9.337 1.00 90.50 82 GLU A N 1
ATOM 614 C CA . GLU A 1 82 ? 11.361 2.197 -8.106 1.00 90.50 82 GLU A CA 1
ATOM 615 C C . GLU A 1 82 ? 9.918 2.255 -7.572 1.00 90.50 82 GLU A C 1
ATOM 617 O O . GLU A 1 82 ? 9.667 1.963 -6.403 1.00 90.50 82 GLU A O 1
ATOM 622 N N . ALA A 1 83 ? 8.950 2.567 -8.438 1.00 92.75 83 ALA A N 1
ATOM 623 C CA . ALA A 1 83 ? 7.545 2.663 -8.050 1.00 92.75 83 ALA A CA 1
ATOM 624 C C . ALA A 1 83 ? 6.956 1.295 -7.665 1.00 92.75 83 ALA A C 1
ATOM 626 O O . ALA A 1 83 ? 6.155 1.216 -6.732 1.00 92.75 83 ALA A O 1
ATOM 627 N N . LEU A 1 84 ? 7.385 0.215 -8.330 1.00 88.88 84 LEU A N 1
ATOM 628 C CA . LEU A 1 84 ? 6.997 -1.152 -7.964 1.00 88.88 84 LEU A CA 1
ATOM 629 C C . LEU A 1 84 ? 7.472 -1.510 -6.550 1.00 88.88 84 LEU A C 1
ATOM 631 O O . LEU A 1 84 ? 6.688 -2.023 -5.752 1.00 88.88 84 LEU A O 1
ATOM 635 N N . ILE A 1 85 ? 8.725 -1.193 -6.208 1.00 89.94 85 ILE A N 1
ATOM 636 C CA . ILE A 1 85 ? 9.277 -1.455 -4.870 1.00 89.94 85 ILE A CA 1
ATOM 637 C C . ILE A 1 85 ? 8.510 -0.671 -3.804 1.00 89.94 85 ILE A C 1
ATOM 639 O O . ILE A 1 85 ? 8.129 -1.241 -2.780 1.00 89.94 85 ILE A O 1
ATOM 643 N N . ILE A 1 86 ? 8.245 0.615 -4.049 1.00 92.56 86 ILE A N 1
ATOM 644 C CA . ILE A 1 86 ? 7.490 1.461 -3.116 1.00 92.56 86 ILE A CA 1
ATOM 645 C C . ILE A 1 86 ? 6.088 0.884 -2.882 1.00 92.56 86 ILE A C 1
ATOM 647 O O . ILE A 1 86 ? 5.660 0.764 -1.733 1.00 92.56 86 ILE A O 1
ATOM 651 N N . ALA A 1 87 ? 5.391 0.470 -3.943 1.00 92.69 87 ALA A N 1
ATOM 652 C CA . ALA A 1 87 ? 4.063 -0.127 -3.827 1.00 92.69 87 ALA A CA 1
ATOM 653 C C . ALA A 1 87 ? 4.081 -1.416 -2.985 1.00 92.69 87 ALA A C 1
ATOM 655 O O . ALA A 1 87 ? 3.267 -1.570 -2.071 1.00 92.69 87 ALA A O 1
ATOM 656 N N . MET A 1 88 ? 5.045 -2.311 -3.225 1.00 89.69 88 MET A N 1
ATOM 657 C CA . MET A 1 88 ? 5.193 -3.544 -2.442 1.00 89.69 88 MET A CA 1
ATOM 658 C C . MET A 1 88 ? 5.532 -3.261 -0.975 1.00 89.69 88 MET A C 1
ATOM 660 O O . MET A 1 88 ? 4.980 -3.904 -0.080 1.00 89.69 88 MET A O 1
ATOM 664 N N . ALA A 1 89 ? 6.381 -2.265 -0.713 1.00 93.31 89 ALA A N 1
ATOM 665 C CA . ALA A 1 89 ? 6.704 -1.829 0.641 1.00 93.31 89 ALA A CA 1
ATOM 666 C C . ALA A 1 89 ? 5.474 -1.268 1.372 1.00 93.31 89 ALA A C 1
ATOM 668 O O . ALA A 1 89 ? 5.273 -1.572 2.547 1.00 93.31 89 ALA A O 1
ATOM 669 N N . MET A 1 90 ? 4.613 -0.505 0.690 1.00 96.00 90 MET A N 1
ATOM 670 C CA . MET A 1 90 ? 3.362 -0.001 1.268 1.00 96.00 90 MET A CA 1
ATOM 671 C C . MET A 1 90 ? 2.372 -1.130 1.579 1.00 96.00 90 MET A C 1
ATOM 673 O O . MET A 1 90 ? 1.775 -1.140 2.658 1.00 96.00 90 MET A O 1
ATOM 677 N N . LEU A 1 91 ? 2.212 -2.104 0.680 1.00 93.12 91 LEU A N 1
ATOM 678 C CA . LEU A 1 91 ? 1.332 -3.258 0.897 1.00 93.12 91 LEU A CA 1
ATOM 679 C C . LEU A 1 91 ? 1.819 -4.128 2.064 1.00 93.12 91 LEU A C 1
ATOM 681 O O . LEU A 1 91 ? 1.053 -4.424 2.981 1.00 93.12 91 LEU A O 1
ATOM 685 N N . ALA A 1 92 ? 3.106 -4.481 2.082 1.00 90.50 92 ALA A N 1
ATOM 686 C CA . ALA A 1 92 ? 3.690 -5.264 3.167 1.00 90.50 92 ALA A CA 1
ATOM 687 C C . ALA A 1 92 ? 3.701 -4.488 4.497 1.00 90.50 92 ALA A C 1
ATOM 689 O O . ALA A 1 92 ? 3.330 -5.026 5.540 1.00 90.50 92 ALA A O 1
ATOM 690 N N . GLY A 1 93 ? 4.077 -3.208 4.467 1.00 92.62 93 GLY A N 1
ATOM 691 C CA . GLY A 1 93 ? 4.138 -2.347 5.647 1.00 92.62 93 GLY A CA 1
ATOM 692 C C . GLY A 1 93 ? 2.767 -2.112 6.275 1.00 92.62 93 GLY A C 1
ATOM 693 O O . GLY A 1 93 ? 2.611 -2.258 7.486 1.00 92.62 93 GLY A O 1
ATOM 694 N N . SER A 1 94 ? 1.746 -1.822 5.466 1.00 89.25 94 SER A N 1
ATOM 695 C CA . SER A 1 94 ? 0.372 -1.665 5.960 1.00 89.25 94 SER A CA 1
ATOM 696 C C . SER A 1 94 ? -0.191 -2.965 6.537 1.00 89.25 94 SER A C 1
ATOM 698 O O . SER A 1 94 ? -0.872 -2.920 7.563 1.00 89.25 94 SER A O 1
ATOM 700 N N . LEU A 1 95 ? 0.152 -4.123 5.962 1.00 88.31 95 LEU A N 1
ATOM 701 C CA . LEU A 1 95 ? -0.210 -5.427 6.518 1.00 88.31 95 LEU A CA 1
ATOM 702 C C . LEU A 1 95 ? 0.453 -5.666 7.884 1.00 88.31 95 LEU A C 1
ATOM 704 O O . LEU A 1 95 ? -0.225 -6.066 8.829 1.00 88.31 95 LEU A O 1
ATOM 708 N N . LEU A 1 96 ? 1.751 -5.373 8.020 1.00 88.69 96 LEU A N 1
ATOM 709 C CA . LEU A 1 96 ? 2.479 -5.501 9.289 1.00 88.69 96 LEU A CA 1
ATOM 710 C C . LEU A 1 96 ? 1.939 -4.551 10.366 1.00 88.69 96 LEU A C 1
ATOM 712 O O . LEU A 1 96 ? 1.752 -4.958 11.515 1.00 88.69 96 LEU A O 1
ATOM 716 N N . ILE A 1 97 ? 1.647 -3.298 10.010 1.00 88.50 97 ILE A N 1
ATOM 717 C CA . ILE A 1 97 ? 1.041 -2.322 10.927 1.00 88.50 97 ILE A CA 1
ATOM 718 C C . ILE A 1 97 ? -0.374 -2.768 11.315 1.00 88.50 97 ILE A C 1
ATOM 720 O O . ILE A 1 97 ? -0.720 -2.754 12.493 1.00 88.50 97 ILE A O 1
ATOM 724 N N . GLY A 1 98 ? -1.178 -3.232 10.357 1.00 84.19 98 GLY A N 1
ATOM 725 C CA . GLY A 1 98 ? -2.524 -3.741 10.615 1.00 84.19 98 GLY A CA 1
ATOM 726 C C . GLY A 1 98 ? -2.525 -4.950 11.553 1.00 84.19 98 GLY A C 1
ATOM 727 O O . GLY A 1 98 ? -3.291 -4.979 12.518 1.00 84.19 98 GLY A O 1
ATOM 728 N N . LEU A 1 99 ? -1.634 -5.919 11.319 1.00 81.94 99 LEU A N 1
ATOM 729 C CA . LEU A 1 99 ? -1.476 -7.103 12.166 1.00 81.94 99 LEU A CA 1
ATOM 730 C C . LEU A 1 99 ? -0.940 -6.741 13.550 1.00 81.94 99 LEU A C 1
ATOM 732 O O . LEU A 1 99 ? -1.501 -7.194 14.540 1.00 81.94 99 LEU A O 1
ATOM 736 N N . SER A 1 100 ? 0.101 -5.914 13.647 1.00 82.00 100 SER A N 1
ATOM 737 C CA . SER A 1 100 ? 0.662 -5.506 14.942 1.00 82.00 100 SER A CA 1
ATOM 738 C C . SER A 1 100 ? -0.335 -4.689 15.762 1.00 82.00 100 SER A C 1
ATOM 740 O O . SER A 1 100 ? -0.532 -4.991 16.936 1.00 82.00 100 SER A O 1
ATOM 742 N N . ALA A 1 101 ? -1.039 -3.728 15.162 1.00 83.94 101 ALA A N 1
ATOM 743 C CA . ALA A 1 101 ?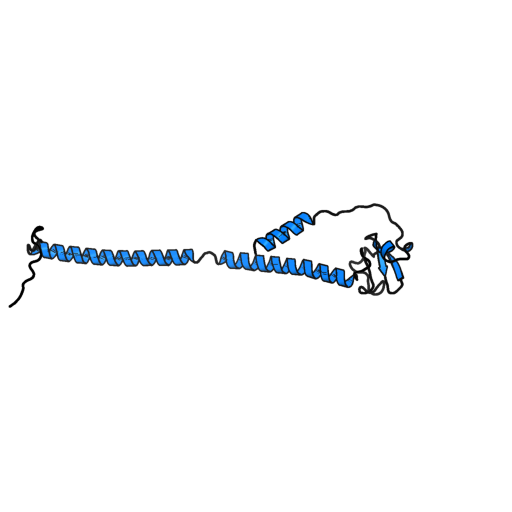 -2.079 -2.961 15.839 1.00 83.94 101 ALA A CA 1
ATOM 744 C C . ALA A 1 101 ? -3.253 -3.854 16.266 1.00 83.94 101 ALA A C 1
ATOM 746 O O . ALA A 1 101 ? -3.727 -3.740 17.396 1.00 83.94 101 ALA A O 1
ATOM 747 N N . CYS A 1 102 ? -3.686 -4.787 15.410 1.00 78.94 102 CYS A N 1
ATOM 748 C CA . CYS A 1 102 ? -4.711 -5.768 15.760 1.00 78.94 102 CYS A CA 1
ATOM 749 C C . CYS A 1 102 ? -4.249 -6.678 16.902 1.00 78.94 102 CYS A C 1
ATOM 751 O O . CYS A 1 102 ? -4.994 -6.882 17.854 1.00 78.94 102 CYS A O 1
ATOM 753 N N . CYS A 1 103 ? -3.023 -7.196 16.851 1.00 74.81 103 CYS A N 1
ATOM 754 C CA . CYS A 1 103 ? -2.455 -8.044 17.892 1.00 74.81 103 CYS A CA 1
ATOM 755 C C . CYS A 1 103 ? -2.310 -7.280 19.207 1.00 74.81 103 CYS A C 1
ATOM 757 O O . CYS A 1 103 ? -2.767 -7.776 20.228 1.00 74.81 103 CYS A O 1
ATOM 759 N N . CYS A 1 104 ? -1.769 -6.062 19.201 1.00 74.94 104 CYS A N 1
ATOM 760 C CA . CYS A 1 104 ? -1.642 -5.222 20.391 1.00 74.94 104 CYS A CA 1
ATOM 761 C C . CYS A 1 104 ? -3.012 -4.859 20.975 1.00 74.94 104 CYS A C 1
ATOM 763 O O . CYS A 1 104 ? -3.213 -4.978 22.181 1.00 74.94 104 CYS A O 1
ATOM 765 N N . TRP A 1 105 ? -3.986 -4.488 20.140 1.00 71.06 105 TRP A N 1
ATOM 766 C CA . TRP A 1 105 ? -5.346 -4.192 20.591 1.00 71.06 105 TRP A CA 1
ATOM 767 C C . TRP A 1 105 ? -6.039 -5.444 21.139 1.00 71.06 105 TRP A C 1
ATOM 769 O O . TRP A 1 105 ? -6.587 -5.426 22.236 1.00 71.06 105 TRP A O 1
ATOM 779 N N . CYS A 1 106 ? -5.965 -6.576 20.441 1.00 71.12 106 CYS A N 1
ATOM 780 C CA . CYS A 1 106 ? -6.564 -7.824 20.894 1.00 71.12 106 CYS A CA 1
ATOM 781 C C . CYS A 1 106 ? -5.877 -8.371 22.151 1.00 71.12 106 CYS A C 1
ATOM 783 O O . CYS A 1 106 ? -6.588 -8.720 23.082 1.00 71.12 106 CYS A O 1
ATOM 785 N N . PHE A 1 107 ? -4.547 -8.424 22.248 1.00 64.31 107 PHE A N 1
ATOM 786 C CA . PHE A 1 107 ? -3.855 -8.966 23.427 1.00 64.31 107 PHE A CA 1
ATOM 787 C C . PHE A 1 107 ? -3.955 -8.038 24.643 1.00 64.31 107 PHE A C 1
ATOM 789 O O . PHE A 1 107 ? -4.237 -8.517 25.743 1.00 64.31 107 PHE A O 1
ATOM 796 N N . CYS A 1 108 ? -3.800 -6.721 24.473 1.00 64.25 108 CYS A N 1
ATOM 797 C CA . CYS A 1 108 ? -3.880 -5.776 25.590 1.00 64.25 108 CYS A CA 1
ATOM 798 C C . CYS A 1 108 ? -5.329 -5.535 26.041 1.00 64.25 108 CYS A C 1
ATOM 800 O O . CYS A 1 108 ? -5.583 -5.465 27.245 1.00 64.25 108 CYS A O 1
ATOM 802 N N . CYS A 1 109 ? -6.303 -5.470 25.125 1.00 57.09 109 CYS A N 1
ATOM 803 C CA . CYS A 1 109 ? -7.707 -5.293 25.505 1.00 57.09 109 CYS A CA 1
ATOM 804 C C . CYS A 1 109 ? -8.369 -6.609 25.940 1.00 57.09 109 CYS A C 1
ATOM 806 O O . CYS A 1 109 ? -9.199 -6.571 26.840 1.00 57.09 109 CYS A O 1
ATOM 808 N N . ARG A 1 110 ? -8.002 -7.782 25.395 1.00 5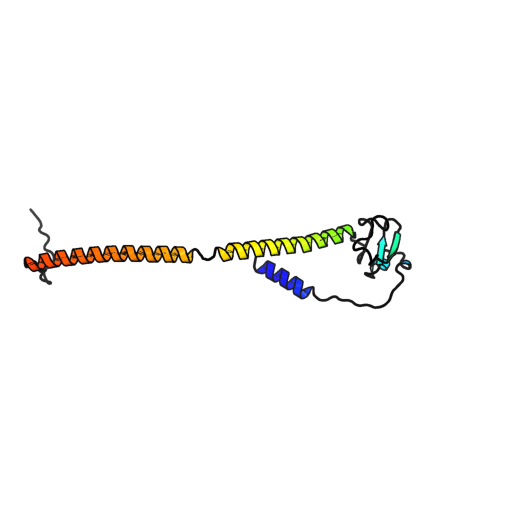4.47 110 ARG A N 1
ATOM 809 C CA . ARG A 1 110 ? -8.536 -9.082 25.867 1.00 54.47 110 ARG A CA 1
ATOM 810 C C . ARG A 1 110 ? -7.998 -9.457 27.245 1.00 54.47 110 ARG A C 1
ATOM 812 O O . ARG A 1 110 ? -8.737 -10.049 28.020 1.00 54.47 110 ARG A O 1
ATOM 819 N N . ARG A 1 111 ? -6.775 -9.044 27.598 1.00 50.97 111 ARG A N 1
ATOM 820 C CA . ARG A 1 111 ? -6.238 -9.210 28.962 1.00 50.97 111 ARG A CA 1
ATOM 821 C C . ARG A 1 111 ? -6.851 -8.234 29.976 1.00 50.97 111 ARG A C 1
ATOM 823 O O . ARG A 1 111 ? -6.857 -8.535 31.158 1.00 50.97 111 ARG A O 1
ATOM 830 N N . ARG A 1 112 ? -7.429 -7.115 29.513 1.00 52.09 112 ARG A N 1
ATOM 831 C CA . ARG A 1 112 ? -8.275 -6.208 30.318 1.00 52.09 112 ARG A CA 1
ATOM 832 C C . ARG A 1 112 ? -9.764 -6.593 30.340 1.00 52.09 112 ARG A C 1
ATOM 834 O O . ARG A 1 112 ? -10.529 -5.955 31.049 1.00 52.09 112 ARG A O 1
ATOM 841 N N . ARG A 1 113 ? -10.188 -7.616 29.582 1.00 48.81 113 ARG A N 1
ATOM 842 C CA . ARG A 1 113 ? -11.576 -8.130 29.549 1.00 48.81 113 ARG A CA 1
ATOM 843 C C . ARG A 1 113 ? -11.893 -9.177 30.622 1.00 48.81 113 ARG A C 1
ATOM 845 O O . ARG A 1 113 ? -12.963 -9.767 30.588 1.00 48.81 113 ARG A O 1
ATOM 852 N N . SER A 1 114 ? -11.027 -9.357 31.609 1.00 52.50 114 SER A N 1
ATOM 853 C CA . SER A 1 114 ? -11.514 -9.531 32.979 1.00 52.50 114 SER A CA 1
ATOM 854 C C . SER A 1 114 ? -11.915 -8.144 33.521 1.00 52.50 114 SER A C 1
ATOM 856 O O . SER A 1 114 ? -11.261 -7.634 34.416 1.00 52.50 114 SER A O 1
ATOM 858 N N . GLY A 1 115 ? -12.715 -7.323 32.843 1.00 56.47 115 GLY A N 1
ATOM 859 C CA . GLY A 1 115 ? -14.108 -7.540 32.468 1.00 56.47 115 GLY A CA 1
ATOM 860 C C . GLY A 1 115 ? -14.952 -6.716 33.450 1.00 56.47 115 GLY A C 1
ATOM 861 O O . GLY A 1 115 ? -14.939 -7.079 34.623 1.00 56.47 115 GLY A O 1
ATOM 862 N N . PRO A 1 116 ? -15.639 -5.627 33.036 1.00 57.88 116 PRO A N 1
ATOM 863 C CA . PRO A 1 116 ? -16.513 -4.850 33.927 1.00 57.88 116 PRO A CA 1
ATOM 864 C C . PRO A 1 116 ? -17.585 -5.715 34.607 1.00 57.88 116 PRO A C 1
ATOM 866 O O . PRO A 1 116 ? -17.989 -5.388 35.713 1.00 57.88 116 PRO A O 1
ATOM 869 N N . ASP A 1 117 ? -17.937 -6.867 34.026 1.00 63.12 117 ASP A N 1
ATOM 870 C CA . ASP A 1 117 ? -18.773 -7.898 34.655 1.00 63.12 117 ASP A CA 1
ATOM 871 C C . ASP A 1 117 ? -18.253 -8.342 36.030 1.00 63.12 117 ASP A C 1
ATOM 873 O O . ASP A 1 117 ? -19.037 -8.544 36.949 1.00 63.12 117 ASP A O 1
ATOM 877 N N . GLN A 1 118 ? -16.933 -8.455 36.222 1.00 68.38 118 GLN A N 1
ATOM 878 C CA . GLN A 1 118 ? -16.383 -8.864 37.517 1.00 68.38 118 GLN A CA 1
ATOM 879 C C . GLN A 1 118 ? -16.555 -7.767 38.578 1.00 68.38 118 GLN A C 1
ATOM 881 O O . GLN A 1 118 ? -16.753 -8.063 39.760 1.00 68.38 118 GLN A O 1
ATOM 886 N N . ASP A 1 119 ? -16.486 -6.500 38.171 1.00 75.00 119 ASP A N 1
ATOM 887 C CA . ASP A 1 119 ? -16.748 -5.373 39.061 1.00 75.00 119 ASP A CA 1
ATOM 888 C C . ASP A 1 119 ? -18.252 -5.228 39.325 1.00 75.00 119 ASP A C 1
ATOM 890 O O . ASP A 1 119 ? -18.646 -5.040 40.476 1.00 75.00 119 ASP A O 1
ATOM 894 N N . GLU A 1 120 ? -19.104 -5.408 38.313 1.00 77.69 120 GLU A N 1
ATOM 895 C CA . GLU A 1 120 ? -20.564 -5.429 38.464 1.00 77.69 120 GLU A CA 1
ATOM 896 C C . GLU A 1 120 ? -21.033 -6.557 39.393 1.00 77.69 120 GLU A C 1
ATOM 898 O O . GLU A 1 120 ? -21.817 -6.298 40.307 1.00 77.69 120 GLU A O 1
ATOM 903 N N . GLU A 1 121 ? -20.489 -7.771 39.264 1.00 81.56 121 GLU A N 1
ATOM 904 C CA . GLU A 1 121 ? -20.749 -8.884 40.188 1.00 81.56 121 GLU A CA 1
ATOM 905 C C . GLU A 1 121 ? -20.310 -8.552 41.623 1.00 81.56 121 GLU A C 1
ATOM 907 O O . GLU A 1 121 ? -21.017 -8.856 42.592 1.00 81.56 121 GLU A O 1
ATOM 912 N N . ARG A 1 122 ? -19.159 -7.885 41.789 1.00 82.94 122 ARG A N 1
ATOM 913 C CA . ARG A 1 122 ? -18.698 -7.412 43.106 1.00 82.94 122 ARG A CA 1
ATOM 914 C C . ARG A 1 122 ? -19.627 -6.348 43.682 1.00 82.94 122 ARG A C 1
ATOM 916 O O . ARG A 1 122 ? -19.866 -6.361 44.892 1.00 82.94 122 ARG A O 1
ATOM 923 N N . PHE A 1 123 ? -20.140 -5.427 42.868 1.00 85.25 123 PHE A N 1
ATOM 924 C CA . PHE A 1 123 ? -21.093 -4.407 43.311 1.00 85.25 123 PHE A CA 1
ATOM 925 C C . PHE A 1 123 ? -22.464 -5.007 43.645 1.00 85.25 123 PHE A C 1
ATOM 927 O O . PHE A 1 123 ? -23.051 -4.626 44.662 1.00 85.25 123 PHE A O 1
ATOM 934 N N . ALA A 1 124 ? -22.939 -5.977 42.862 1.00 89.38 124 ALA A N 1
ATOM 935 C CA . ALA A 1 124 ? -24.178 -6.705 43.119 1.00 89.38 124 ALA A CA 1
ATOM 936 C C . ALA A 1 124 ? -24.116 -7.453 44.458 1.00 89.38 124 ALA A C 1
ATOM 938 O O . ALA A 1 124 ? -24.970 -7.232 45.320 1.00 89.38 124 ALA A O 1
ATOM 939 N N . ARG A 1 125 ? -23.038 -8.215 44.699 1.00 90.00 125 ARG A N 1
ATOM 940 C CA . ARG A 1 125 ? -22.827 -8.932 45.968 1.00 90.00 125 ARG A CA 1
ATOM 941 C C . ARG A 1 125 ? -22.826 -7.984 47.170 1.00 90.00 125 ARG A C 1
ATOM 943 O O . ARG A 1 125 ? -23.498 -8.228 48.167 1.00 90.00 125 ARG A O 1
ATOM 950 N N . ARG A 1 126 ? -22.135 -6.845 47.056 1.00 90.19 126 ARG A N 1
ATOM 951 C CA . ARG A 1 126 ? -22.065 -5.842 48.132 1.00 90.19 126 ARG A CA 1
ATOM 952 C C . ARG A 1 126 ? -23.434 -5.215 48.429 1.00 90.19 126 ARG A C 1
ATOM 954 O O . ARG A 1 126 ? -23.749 -4.928 49.582 1.00 90.19 126 ARG A O 1
ATOM 961 N N . ARG A 1 127 ? -24.261 -5.000 47.399 1.00 92.56 127 ARG A N 1
ATOM 962 C CA . ARG A 1 127 ? -25.626 -4.469 47.545 1.00 92.56 127 ARG A CA 1
ATOM 963 C C . ARG A 1 127 ? -26.546 -5.466 48.250 1.00 92.56 127 ARG A C 1
ATOM 965 O O . ARG A 1 127 ? -27.347 -5.053 49.089 1.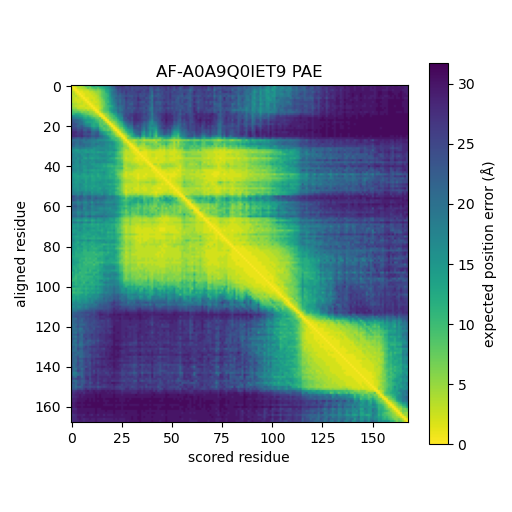00 92.56 127 ARG A O 1
ATOM 972 N N . GLU A 1 128 ? -26.413 -6.750 47.938 1.00 92.94 128 GLU A N 1
ATOM 973 C CA . GLU A 1 128 ? -27.162 -7.826 48.591 1.00 92.94 128 GLU A CA 1
ATOM 974 C C . GLU A 1 128 ? -26.782 -7.972 50.068 1.00 92.94 128 GLU A C 1
ATOM 976 O O . GLU A 1 128 ? -27.675 -7.999 50.913 1.00 92.94 128 GLU A O 1
ATOM 981 N N . GLU A 1 129 ? -25.490 -7.939 50.406 1.00 94.62 129 GLU A N 1
ATOM 982 C CA . GLU A 1 129 ? -25.018 -7.983 51.802 1.00 94.62 129 GLU A CA 1
ATOM 983 C C . GLU A 1 129 ? -25.568 -6.815 52.643 1.00 94.62 129 GLU A C 1
ATOM 985 O O . GLU A 1 129 ? -26.009 -6.992 53.783 1.00 94.62 129 GLU A O 1
ATOM 990 N N . ILE A 1 130 ? -25.590 -5.599 52.081 1.00 94.25 130 ILE A N 1
ATOM 991 C CA . ILE A 1 130 ? -26.159 -4.421 52.757 1.00 94.25 130 ILE A CA 1
ATOM 992 C C . ILE A 1 130 ? -27.669 -4.586 52.955 1.00 94.25 130 ILE A C 1
ATOM 994 O O . ILE A 1 130 ? -28.197 -4.228 54.016 1.00 94.25 130 ILE A O 1
ATOM 998 N N . LYS A 1 131 ? -28.366 -5.125 51.948 1.00 95.75 131 LYS A N 1
ATOM 999 C CA . LYS A 1 131 ? -29.806 -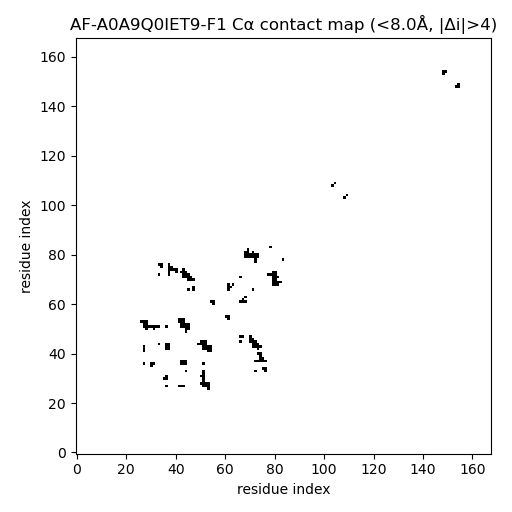5.383 52.016 1.00 95.75 131 LYS A CA 1
ATOM 1000 C C . LYS A 1 131 ? -30.121 -6.416 53.099 1.00 95.75 131 LYS A C 1
ATOM 1002 O O . LYS A 1 131 ? -30.961 -6.128 53.949 1.00 95.75 131 LYS A O 1
ATOM 1007 N N . GLN A 1 132 ? -29.380 -7.521 53.150 1.00 95.50 132 GLN A N 1
ATOM 1008 C CA . GLN A 1 132 ? -29.520 -8.547 54.187 1.00 95.50 132 GLN A CA 1
ATOM 1009 C C . GLN A 1 132 ? -29.308 -7.968 55.590 1.00 95.50 132 GLN A C 1
ATOM 1011 O O . GLN A 1 132 ? -30.172 -8.110 56.451 1.00 95.50 132 GLN A O 1
ATOM 1016 N N . ARG A 1 133 ? -28.239 -7.190 55.810 1.00 94.62 133 ARG A N 1
ATOM 1017 C CA . ARG A 1 133 ? -27.992 -6.545 57.115 1.00 94.62 133 ARG A CA 1
ATOM 1018 C C . ARG A 1 133 ? -29.082 -5.532 57.495 1.00 94.62 133 ARG A C 1
ATOM 1020 O O . ARG A 1 133 ? -29.312 -5.248 58.673 1.00 94.62 133 ARG A O 1
ATOM 1027 N N . SER A 1 134 ? -29.730 -4.903 56.517 1.00 95.06 134 SER A N 1
ATOM 1028 C CA . SER A 1 134 ? -30.880 -4.028 56.769 1.00 95.06 134 SER A CA 1
ATOM 1029 C C . SER A 1 134 ? -32.116 -4.828 57.184 1.00 95.06 134 SER A C 1
ATOM 1031 O O . SER A 1 134 ? -32.792 -4.455 58.145 1.00 95.06 134 SER A O 1
ATOM 1033 N N . GLU A 1 135 ? -32.377 -5.938 56.493 1.00 95.94 135 GLU A N 1
ATOM 1034 C CA . GLU A 1 135 ? -33.489 -6.847 56.770 1.00 95.94 135 GLU A CA 1
ATOM 1035 C C . GLU A 1 135 ? -33.345 -7.508 58.142 1.00 95.94 135 GLU A C 1
ATOM 1037 O O . GLU A 1 135 ? -34.291 -7.451 58.923 1.00 95.94 135 GLU A O 1
ATOM 1042 N N . GLU A 1 136 ? -32.156 -7.996 58.505 1.00 95.94 136 GLU A N 1
ATOM 1043 C CA . GLU A 1 136 ? -31.866 -8.530 59.845 1.00 95.94 136 GLU A CA 1
ATOM 1044 C C . GLU A 1 136 ? -32.178 -7.509 60.947 1.00 95.94 136 GLU A C 1
ATOM 1046 O O . GLU A 1 136 ? -32.898 -7.808 61.899 1.00 95.94 136 GLU A O 1
ATOM 1051 N N . ARG A 1 137 ? -31.724 -6.257 60.785 1.00 95.56 137 ARG A N 1
ATOM 1052 C CA . ARG A 1 137 ? -32.028 -5.170 61.733 1.00 95.56 137 ARG A CA 1
ATOM 1053 C C . ARG A 1 137 ? -33.510 -4.806 61.766 1.00 95.56 137 ARG A C 1
ATOM 1055 O O . ARG A 1 137 ? -33.973 -4.223 62.745 1.00 95.56 137 ARG A O 1
ATOM 1062 N N . ASN A 1 138 ? -34.254 -5.044 60.690 1.00 96.06 138 ASN A N 1
ATOM 1063 C CA . ASN A 1 138 ? -35.695 -4.809 60.659 1.00 96.06 138 ASN A CA 1
ATOM 1064 C C . ASN A 1 138 ? -36.448 -5.939 61.368 1.00 96.06 138 ASN A C 1
ATOM 1066 O O . ASN A 1 138 ? -37.369 -5.668 62.135 1.00 96.06 138 ASN A O 1
ATOM 1070 N N . VAL A 1 139 ? -36.029 -7.187 61.153 1.00 96.19 139 VAL A N 1
ATOM 1071 C CA . VAL A 1 139 ? -36.589 -8.362 61.825 1.00 96.19 139 VAL A CA 1
ATOM 1072 C C . VAL A 1 139 ? -36.339 -8.284 63.328 1.00 96.19 139 VAL A C 1
ATOM 1074 O O . VAL A 1 139 ? -37.309 -8.370 64.069 1.00 96.19 139 VAL A O 1
ATOM 1077 N N . ASP A 1 140 ? -35.112 -8.000 63.783 1.00 95.00 140 ASP A N 1
ATOM 1078 C CA . ASP A 1 140 ? -34.814 -7.824 65.220 1.00 95.00 140 ASP A CA 1
ATOM 1079 C C . ASP A 1 140 ? -35.659 -6.704 65.853 1.00 95.00 140 ASP A C 1
ATOM 1081 O O . ASP A 1 140 ? -36.218 -6.852 66.940 1.00 95.00 140 ASP A O 1
ATOM 1085 N N . ARG A 1 141 ? -35.844 -5.585 65.140 1.00 94.56 141 ARG A N 1
ATOM 1086 C CA . ARG A 1 141 ? -36.728 -4.510 65.609 1.00 94.56 141 ARG A CA 1
ATOM 1087 C C . ARG A 1 141 ? -38.179 -4.968 65.720 1.00 94.56 141 ARG A C 1
ATOM 1089 O O . ARG A 1 141 ? -38.841 -4.595 66.687 1.00 94.56 141 ARG A O 1
ATOM 1096 N N . LYS A 1 142 ? -38.690 -5.743 64.761 1.00 92.94 142 LYS A N 1
ATOM 1097 C CA . LYS A 1 142 ? -40.064 -6.264 64.797 1.00 92.94 142 LYS A CA 1
ATOM 1098 C C . LYS A 1 142 ? -40.250 -7.293 65.903 1.00 92.94 142 LYS A C 1
ATOM 1100 O O . LYS A 1 142 ? -41.204 -7.168 66.659 1.00 92.94 142 LYS A O 1
ATOM 1105 N N . THR A 1 143 ? -39.328 -8.242 66.054 1.00 93.31 143 THR A N 1
ATOM 1106 C CA . THR A 1 143 ? -39.414 -9.278 67.091 1.00 93.31 143 THR A CA 1
ATOM 1107 C C . THR A 1 143 ? -39.375 -8.669 68.488 1.00 93.31 143 THR A C 1
ATOM 1109 O O . THR A 1 143 ? -40.204 -9.030 69.318 1.00 93.31 143 THR A O 1
ATOM 1112 N N . ARG A 1 144 ? -38.506 -7.676 68.737 1.00 93.06 144 ARG A N 1
ATOM 1113 C CA . ARG A 1 144 ? -38.492 -6.927 70.007 1.00 93.06 144 ARG A CA 1
ATOM 1114 C C . ARG A 1 144 ? -39.803 -6.183 70.265 1.00 93.06 144 ARG A C 1
ATOM 1116 O O . ARG A 1 144 ? -40.311 -6.218 71.382 1.00 93.06 144 ARG A O 1
ATOM 1123 N N . HIS A 1 145 ? -40.363 -5.518 69.252 1.00 90.00 145 HIS A N 1
ATOM 1124 C CA . HIS A 1 145 ? -41.656 -4.837 69.398 1.00 90.00 145 HIS A CA 1
ATOM 1125 C C . HIS A 1 145 ? -42.799 -5.818 69.663 1.00 90.00 145 HIS A C 1
ATOM 1127 O O . HIS A 1 145 ? -43.672 -5.536 70.484 1.00 90.00 145 HIS A O 1
ATOM 1133 N N . GLU A 1 146 ? -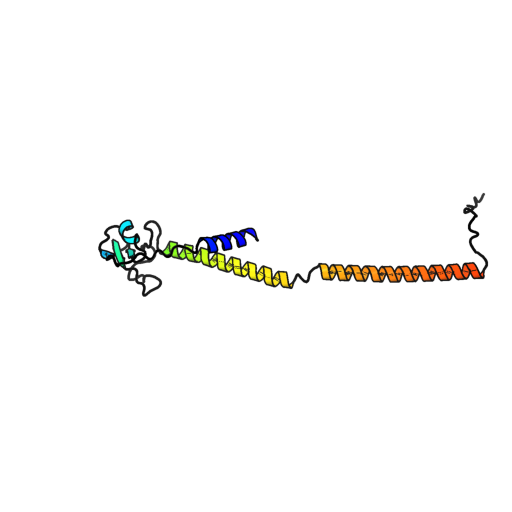42.805 -6.959 68.977 1.00 90.06 146 GLU A N 1
ATOM 1134 C CA . GLU A 1 146 ? -43.805 -8.000 69.181 1.00 90.06 146 GLU A CA 1
ATOM 1135 C C . GLU A 1 146 ? -43.691 -8.620 70.570 1.00 90.06 146 GLU A C 1
ATOM 1137 O O . GLU A 1 146 ? -44.718 -8.778 71.220 1.00 90.06 146 GLU A O 1
ATOM 1142 N N . ASP A 1 147 ? -42.482 -8.907 71.058 1.00 89.44 147 ASP A N 1
ATOM 1143 C CA . ASP A 1 147 ? -42.255 -9.447 72.403 1.00 89.44 147 ASP A CA 1
ATOM 1144 C C . ASP A 1 147 ? -42.796 -8.513 73.499 1.00 89.44 147 ASP A C 1
ATOM 1146 O O . ASP A 1 147 ? -43.552 -8.938 74.376 1.00 89.44 147 ASP A O 1
ATOM 1150 N N . ILE A 1 148 ? -42.534 -7.205 73.378 1.00 88.38 148 ILE A N 1
ATOM 1151 C CA . ILE A 1 148 ? -43.119 -6.181 74.259 1.00 88.38 148 ILE A CA 1
ATOM 1152 C C . ILE A 1 148 ? -44.648 -6.211 74.170 1.00 88.38 148 ILE A C 1
ATOM 1154 O O . ILE A 1 148 ? -45.333 -6.240 75.193 1.00 88.38 148 ILE A O 1
ATOM 1158 N N . ARG A 1 149 ? -45.200 -6.249 72.954 1.00 87.38 149 ARG A N 1
ATOM 1159 C CA . ARG A 1 149 ? -46.648 -6.318 72.739 1.00 87.38 149 ARG A CA 1
ATOM 1160 C C . ARG A 1 149 ? -47.266 -7.550 73.415 1.00 87.38 149 ARG A C 1
ATOM 1162 O O . ARG A 1 149 ? -48.330 -7.418 74.018 1.00 87.38 149 ARG A O 1
ATOM 1169 N N . LYS A 1 150 ? -46.594 -8.712 73.376 1.00 86.19 150 LYS A N 1
ATOM 1170 C CA . LYS A 1 150 ? -47.040 -9.937 74.074 1.00 86.19 150 LYS A CA 1
ATOM 1171 C C . LYS A 1 150 ? -46.998 -9.759 75.587 1.00 86.19 150 LYS A C 1
ATOM 1173 O O . LYS A 1 150 ? -47.978 -10.071 76.256 1.00 86.19 150 LYS A O 1
ATOM 1178 N N . LYS A 1 151 ? -45.892 -9.224 76.112 1.00 87.88 151 LYS A N 1
ATOM 1179 C CA . LYS A 1 151 ? -45.661 -9.046 77.553 1.00 87.88 151 LYS A CA 1
ATOM 1180 C C . LYS A 1 151 ? -46.734 -8.192 78.229 1.00 87.88 151 LYS A C 1
ATOM 1182 O O . LYS A 1 151 ? -47.099 -8.468 79.365 1.00 87.88 151 LYS A O 1
ATOM 1187 N N . TYR A 1 152 ? -47.234 -7.175 77.532 1.00 84.62 152 TYR A N 1
ATOM 1188 C CA . TYR A 1 152 ? -48.260 -6.271 78.058 1.00 84.62 152 TYR A CA 1
ATOM 1189 C C . TYR A 1 152 ? -49.684 -6.614 77.592 1.00 84.62 152 TYR A C 1
ATOM 1191 O O . TYR A 1 152 ? -50.607 -5.862 77.880 1.00 84.62 152 TYR A O 1
ATOM 1199 N N . GLY A 1 153 ? -49.888 -7.734 76.887 1.00 80.12 153 GLY A N 1
ATOM 1200 C CA . GLY A 1 153 ? -51.217 -8.148 76.421 1.00 80.12 153 GLY A CA 1
ATOM 1201 C C . GLY A 1 153 ? -51.810 -7.268 75.313 1.00 80.12 153 GLY A C 1
ATOM 1202 O O . GLY A 1 153 ? -52.985 -7.402 74.998 1.00 80.12 153 GLY A O 1
ATOM 1203 N N . LEU A 1 154 ? -51.008 -6.406 74.674 1.00 74.56 154 LEU A N 1
ATOM 1204 C CA . LEU A 1 154 ? -51.414 -5.522 73.569 1.00 74.56 154 LEU A CA 1
ATOM 1205 C C . LEU A 1 154 ? -51.490 -6.264 72.217 1.00 74.56 154 LEU A C 1
ATOM 1207 O O . LEU A 1 154 ? -51.209 -5.684 71.167 1.00 74.56 154 LEU A O 1
ATOM 1211 N N . MET A 1 155 ? -51.807 -7.561 72.210 1.00 65.31 155 MET A N 1
ATOM 1212 C CA . MET A 1 155 ? -52.022 -8.306 70.965 1.00 65.31 155 MET A CA 1
ATOM 1213 C C . MET A 1 155 ? -53.081 -7.581 70.137 1.00 65.31 155 MET A C 1
ATOM 1215 O O . MET A 1 155 ? -54.158 -7.285 70.642 1.00 65.31 155 MET A O 1
ATOM 1219 N N . ALA A 1 156 ? -52.755 -7.253 68.885 1.00 61.88 156 ALA A N 1
ATOM 1220 C CA . ALA A 1 156 ? -53.740 -6.694 67.976 1.00 61.88 156 ALA A CA 1
ATOM 1221 C C . ALA A 1 156 ? -54.800 -7.776 67.747 1.00 61.88 156 ALA A C 1
ATOM 1223 O O . ALA A 1 156 ? -54.525 -8.761 67.063 1.00 61.88 156 ALA A O 1
ATOM 1224 N N . ASP A 1 157 ? -55.966 -7.621 68.372 1.00 57.44 157 ASP A N 1
ATOM 1225 C CA . ASP A 1 157 ? -57.130 -8.443 68.079 1.00 57.44 157 ASP A CA 1
ATOM 1226 C C . ASP A 1 157 ? -57.468 -8.224 66.602 1.00 57.44 157 ASP A C 1
ATOM 1228 O O . ASP A 1 157 ? -57.700 -7.098 66.152 1.00 57.44 157 ASP A O 1
ATOM 1232 N N . SER A 1 158 ? -57.366 -9.285 65.811 1.00 57.00 158 SER A N 1
ATOM 1233 C CA . SER A 1 158 ? -57.247 -9.258 64.351 1.00 57.00 158 SER A CA 1
ATOM 1234 C C . SER A 1 158 ? -58.510 -8.792 63.606 1.00 57.00 158 SER A C 1
ATOM 1236 O O . SER A 1 158 ? -58.599 -8.983 62.398 1.00 57.00 158 SER A O 1
ATOM 1238 N N . ASN A 1 159 ? -59.480 -8.175 64.291 1.00 53.91 159 ASN A N 1
ATOM 1239 C CA . ASN A 1 159 ? -60.794 -7.818 63.747 1.00 53.91 159 ASN A CA 1
ATOM 1240 C C . ASN A 1 159 ? -61.269 -6.376 64.025 1.00 53.91 159 ASN A C 1
ATOM 1242 O O . ASN A 1 159 ? -62.423 -6.067 63.736 1.00 53.91 159 ASN A O 1
ATOM 1246 N N . LEU A 1 160 ? -60.434 -5.470 64.547 1.00 57.78 160 LEU A N 1
ATOM 1247 C CA . LEU A 1 160 ? -60.849 -4.078 64.799 1.00 57.78 160 LEU A CA 1
ATOM 1248 C C . LEU A 1 160 ? -60.193 -3.094 63.810 1.00 57.78 160 LEU A C 1
ATOM 1250 O O . LEU A 1 160 ? -58.976 -2.892 63.869 1.00 57.78 160 LEU A O 1
ATOM 1254 N N . PRO A 1 161 ? -60.963 -2.465 62.895 1.00 56.59 161 PRO A N 1
ATOM 1255 C CA . PRO A 1 161 ? -60.444 -1.419 62.026 1.00 56.59 161 PRO A CA 1
ATOM 1256 C C . PRO A 1 161 ? -60.106 -0.182 62.868 1.00 56.59 161 PRO A C 1
ATOM 1258 O O . PRO A 1 161 ? -60.817 0.169 63.805 1.00 56.59 161 PRO A O 1
ATOM 1261 N N . TYR A 1 162 ? -58.975 0.447 62.550 1.00 55.75 162 TYR A N 1
ATOM 1262 C CA . TYR A 1 162 ? -58.405 1.585 63.272 1.00 55.75 162 TYR A CA 1
ATOM 1263 C C . TYR A 1 162 ? -59.446 2.697 63.505 1.00 55.75 162 TYR A C 1
ATOM 1265 O O . TYR A 1 162 ? -59.843 3.382 62.562 1.00 55.75 162 TYR A O 1
ATOM 1273 N N . ASN A 1 163 ? -59.874 2.897 64.757 1.00 60.72 163 ASN A N 1
ATOM 1274 C CA . ASN A 1 163 ? -60.746 4.011 65.127 1.00 60.72 163 ASN A CA 1
ATOM 1275 C C . ASN A 1 163 ? -59.907 5.289 65.219 1.00 60.72 163 ASN A C 1
ATOM 1277 O O . ASN A 1 163 ? -59.140 5.491 66.163 1.00 60.72 163 ASN A O 1
ATOM 1281 N N . LYS A 1 164 ? -60.032 6.141 64.202 1.00 54.94 164 LYS A N 1
ATOM 1282 C CA . LYS A 1 164 ? -59.503 7.503 64.219 1.00 54.94 164 LYS A CA 1
ATOM 1283 C C . LYS A 1 164 ? -60.356 8.314 65.195 1.00 54.94 164 LYS A C 1
ATOM 1285 O O . LYS A 1 164 ? -61.533 8.527 64.935 1.00 54.94 164 LYS A O 1
ATOM 1290 N N . PHE A 1 165 ? -59.775 8.741 66.311 1.00 67.19 165 PHE A N 1
ATOM 1291 C CA . PHE A 1 165 ? -60.457 9.648 67.231 1.00 67.19 165 PHE A CA 1
ATOM 1292 C C . PHE A 1 165 ? -60.504 11.044 66.601 1.00 67.19 165 PHE A C 1
ATOM 1294 O O . PHE A 1 165 ? -59.461 11.653 66.349 1.00 67.19 165 PHE A O 1
ATOM 1301 N N . GLU A 1 166 ? -61.710 11.514 66.288 1.00 53.38 166 GLU A N 1
ATOM 1302 C CA . GLU A 1 166 ? -61.967 12.925 66.010 1.00 53.38 166 GLU A CA 1
ATOM 1303 C C . GLU A 1 166 ? -62.056 13.642 67.361 1.00 53.38 166 GLU A C 1
ATOM 1305 O O . GLU A 1 166 ? -62.872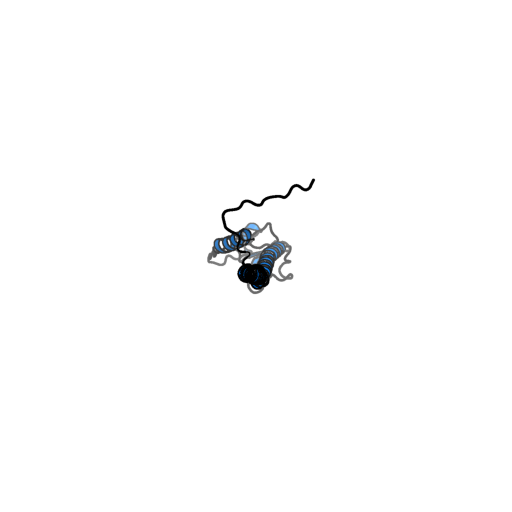 13.282 68.204 1.00 53.38 166 GLU A O 1
ATOM 1310 N N . ASN A 1 167 ? -61.146 14.588 67.597 1.00 59.41 167 ASN A N 1
ATOM 1311 C CA . ASN A 1 167 ? -61.166 15.439 68.783 1.00 59.41 167 ASN A CA 1
ATOM 1312 C C . ASN A 1 167 ? -61.983 16.697 68.446 1.00 59.41 167 ASN A C 1
ATOM 1314 O O . ASN A 1 167 ? -61.604 17.406 67.510 1.00 59.41 167 ASN A O 1
ATOM 1318 N N . GLU A 1 168 ? -63.071 16.943 69.186 1.00 47.09 168 GLU A N 1
ATOM 1319 C CA . GLU A 1 168 ? -63.755 18.250 69.271 1.00 47.09 168 GLU A CA 1
ATOM 1320 C C . GLU A 1 168 ? -62.952 19.254 70.111 1.00 47.09 168 GLU A C 1
ATOM 1322 O O . GLU A 1 168 ? -62.329 18.833 71.117 1.00 47.09 168 GLU A O 1
#

Organism: NCBI:txid630683

Radius of gyration: 42.3 Å; Cα contacts (8 Å, |Δi|>4): 110; chains: 1; bounding box: 90×42×107 Å

pLDDT: mean 77.27, std 15.95, range [34.53, 96.19]